Protein 5Z1N (pdb70)

Nearest PDB structures (foldseek):
  5z39-assembly1_A  TM=9.628E-01  e=5.178E-18  Dictyostelium discoideum
  8gyn-assembly1_A  TM=7.725E-01  e=3.665E-04  Danio rerio
  4q9v-assembly1_A  TM=7.796E-01  e=6.597E-04  Homo sapiens
  5jxd-assembly1_A  TM=7.342E-01  e=3.163E-03  Mus musculus

Structure (mmCIF, N/CA/C/O backbone):
data_5Z1N
#
_entry.id   5Z1N
#
_cell.length_a   33.318
_cell.length_b   44.143
_cell.length_c   96.637
_cell.angle_alpha   90.000
_cell.angle_beta   90.000
_cell.angle_gamma   90.000
#
_symmetry.space_group_name_H-M   'P 21 21 21'
#
loop_
_entity.id
_entity.type
_entity.pdbx_description
1 polymer 'G-protein interacting protein 1'
2 non-polymer DI-PALMITOYL-3-SN-PHOSPHATIDYLETHANOLAMINE
3 non-polymer 1,2-DIPALMITOYL-PHOSPHATIDYL-GLYCEROLE
4 non-polymer 'SODIUM ION'
5 water water
#
loop_
_atom_site.group_PDB
_atom_site.id
_atom_site.type_symbol
_atom_site.label_atom_id
_atom_site.label_alt_id
_atom_site.label_comp_id
_atom_site.label_asym_id
_atom_site.label_entity_id
_atom_site.label_seq_id
_atom_site.pdbx_PDB_ins_code
_atom_site.Cartn_x
_atom_site.Cartn_y
_atom_site.Cartn_z
_atom_site.occupancy
_atom_site.B_iso_or_equiv
_atom_site.auth_seq_id
_atom_site.auth_comp_id
_atom_site.auth_asym_id
_atom_site.auth_atom_id
_atom_site.pdbx_PDB_model_num
ATOM 1 N N . LEU A 1 3 ? 46.862 55.720 120.272 1.00 38.22 145 LEU A N 1
ATOM 2 C CA . LEU A 1 3 ? 46.285 54.503 119.709 1.00 45.76 145 LEU A CA 1
ATOM 3 C C . LEU A 1 3 ? 46.571 53.271 120.576 1.00 55.15 145 LEU A C 1
ATOM 4 O O . LEU A 1 3 ? 46.095 52.175 120.278 1.00 37.42 145 LEU A O 1
ATOM 9 N N . SER A 1 4 ? 47.337 53.467 121.653 1.00 44.30 146 SER A N 1
ATOM 10 C CA . SER A 1 4 ? 47.734 52.356 122.517 1.00 41.02 146 SER A CA 1
ATOM 11 C C . SER A 1 4 ? 46.521 51.706 123.174 1.00 37.39 146 SER A C 1
ATOM 12 O O . SER A 1 4 ? 46.324 50.485 123.090 1.00 44.70 146 SER A O 1
ATOM 15 N N . GLY A 1 5 ? 45.713 52.513 123.865 1.00 39.26 147 GLY A N 1
ATOM 16 C CA . GLY A 1 5 ? 44.587 51.967 124.605 1.00 49.93 147 GLY A CA 1
ATOM 17 C C . GLY A 1 5 ? 43.563 51.305 123.706 1.00 43.53 147 GLY A C 1
ATOM 18 O O . GLY A 1 5 ? 43.099 50.193 123.989 1.00 40.49 147 GLY A O 1
ATOM 19 N N . LEU A 1 6 ? 43.200 51.975 122.608 1.00 31.30 148 LEU A N 1
ATOM 20 C CA . LEU A 1 6 ? 42.276 51.389 121.645 1.00 34.76 148 LEU A CA 1
ATOM 21 C C . LEU A 1 6 ? 42.742 50.009 121.202 1.00 30.32 148 LEU A C 1
ATOM 22 O O . LEU A 1 6 ? 41.933 49.085 121.072 1.00 28.20 148 LEU A O 1
ATOM 27 N N . LYS A 1 7 ? 44.051 49.845 120.986 1.00 30.44 149 LYS A N 1
ATOM 28 C CA . LYS A 1 7 ? 44.569 48.549 120.561 1.00 25.85 149 LYS A CA 1
ATOM 29 C C . LYS A 1 7 ? 44.561 47.534 121.696 1.00 28.07 149 LYS A C 1
ATOM 30 O O . LYS A 1 7 ? 44.332 46.344 121.451 1.00 24.11 149 LYS A O 1
ATOM 36 N N . LYS A 1 8 ? 44.797 47.963 122.937 1.00 22.37 150 LYS A N 1
ATOM 37 C CA . LYS A 1 8 ? 44.699 46.988 124.017 1.00 30.11 150 LYS A CA 1
ATOM 38 C C . LYS A 1 8 ? 43.256 46.668 124.392 1.00 21.90 150 LYS A C 1
ATOM 39 O O . LYS A 1 8 ? 43.034 45.779 125.220 1.00 21.92 150 LYS A O 1
ATOM 45 N N . LEU A 1 9 ? 42.275 47.343 123.793 1.00 17.87 151 LEU A N 1
ATOM 46 C CA . LEU A 1 9 ? 40.874 46.984 123.975 1.00 11.88 1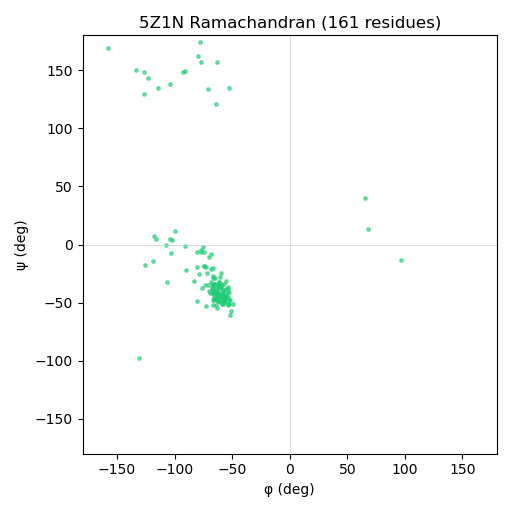51 LEU A CA 1
ATOM 47 C C . LEU A 1 9 ? 40.358 45.993 122.934 1.00 16.35 151 LEU A C 1
ATOM 48 O O . LEU A 1 9 ? 39.183 45.617 122.988 1.00 17.70 151 LEU A O 1
ATOM 53 N N . ILE A 1 10 ? 41.182 45.571 121.980 1.00 13.50 152 ILE A N 1
ATOM 54 C CA . ILE A 1 10 ? 40.792 44.470 121.099 1.00 20.70 152 ILE A CA 1
ATOM 55 C C . ILE A 1 10 ? 41.889 43.411 121.125 1.00 25.42 152 ILE A C 1
ATOM 56 O O . ILE A 1 10 ? 43.069 43.746 121.304 1.00 21.29 152 ILE A O 1
ATOM 61 N N . PRO A 1 11 ? 41.556 42.134 120.962 1.00 15.05 153 PRO A N 1
ATOM 62 C CA . PRO A 1 11 ? 42.562 41.077 121.099 1.00 16.25 153 PRO A CA 1
ATOM 63 C C . PRO A 1 11 ? 43.447 40.958 119.862 1.00 12.77 153 PRO A C 1
ATOM 64 O O . PRO A 1 11 ? 43.230 41.604 118.835 1.00 14.84 153 PRO A O 1
ATOM 68 N N . GLU A 1 12 ? 44.457 40.091 119.989 1.00 12.11 154 GLU A N 1
ATOM 69 C CA . GLU A 1 12 ? 45.449 39.895 118.932 1.00 17.84 154 GLU A CA 1
ATOM 70 C C . GLU A 1 12 ? 44.804 39.560 117.589 1.00 22.40 154 GLU A C 1
ATOM 71 O O . GLU A 1 12 ? 45.272 40.013 116.539 1.00 19.73 154 GLU A O 1
ATOM 77 N N . GLU A 1 13 ? 43.730 38.766 117.604 1.00 16.48 155 GLU A N 1
ATOM 78 C CA . GLU A 1 13 ? 43.048 38.394 116.365 1.00 20.23 155 GLU A CA 1
ATOM 79 C C . GLU A 1 13 ? 42.557 39.626 115.606 1.00 16.33 155 GLU A C 1
ATOM 80 O O . GLU A 1 13 ? 42.821 39.789 114.403 1.00 21.63 155 GLU A O 1
ATOM 86 N N . GLY A 1 14 ? 41.843 40.514 116.301 1.00 18.30 156 GLY A N 1
ATOM 87 C CA . GLY A 1 14 ? 41.361 41.723 115.656 1.00 14.99 156 GLY A CA 1
ATOM 88 C C . GLY A 1 14 ? 42.486 42.634 115.206 1.00 14.65 156 GLY A C 1
ATOM 89 O O . GLY A 1 14 ? 42.429 43.215 114.119 1.00 13.45 156 GLY A O 1
ATOM 90 N N . ARG A 1 15 ? 43.523 42.774 116.036 1.00 16.12 157 ARG A N 1
ATOM 91 C CA . ARG A 1 15 ? 44.663 43.603 115.658 1.00 13.18 157 ARG A CA 1
ATOM 92 C C . ARG A 1 15 ? 45.347 43.073 114.406 1.00 16.63 157 ARG A C 1
ATOM 93 O O . ARG A 1 15 ? 45.831 43.859 113.585 1.00 13.68 157 ARG A O 1
ATOM 101 N N . GLU A 1 16 ? 45.391 41.749 114.239 1.00 19.66 158 GLU A N 1
ATOM 102 C CA . GLU A 1 16 ? 45.964 41.177 113.025 1.00 15.79 158 GLU A CA 1
ATOM 103 C C . GLU A 1 16 ? 45.085 41.460 111.814 1.00 15.23 158 GLU A C 1
ATOM 104 O O . GLU A 1 16 ? 45.595 41.786 110.733 1.00 14.91 158 GLU A O 1
ATOM 110 N N . LEU A 1 17 ? 43.761 41.334 111.972 1.00 14.02 159 LEU A N 1
ATOM 111 C CA . LEU A 1 17 ? 42.858 41.693 110.880 1.00 14.32 159 LEU A CA 1
ATOM 112 C C . LEU A 1 17 ? 43.062 43.145 110.452 1.00 15.81 159 LEU A C 1
ATOM 113 O O . LEU A 1 17 ? 43.198 43.452 109.256 1.00 11.16 159 LEU A O 1
ATOM 118 N N . ILE A 1 18 ? 43.095 44.055 111.426 1.00 9.03 160 ILE A N 1
ATOM 119 C CA . ILE A 1 18 ? 43.257 45.467 111.110 1.00 8.05 160 ILE A CA 1
ATOM 120 C C . ILE A 1 18 ? 44.627 45.730 110.500 1.00 7.69 160 ILE A C 1
ATOM 121 O O . ILE A 1 18 ? 44.763 46.580 109.615 1.00 11.89 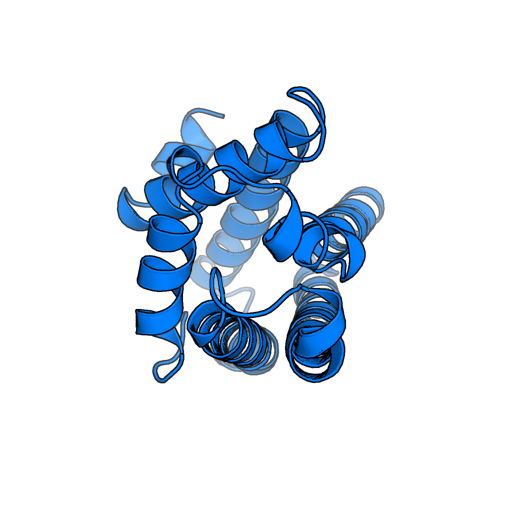160 ILE A O 1
ATOM 126 N N . GLY A 1 19 ? 45.656 45.004 110.945 1.00 11.32 161 GLY A N 1
ATOM 127 C CA . GLY A 1 19 ? 46.962 45.129 110.318 1.00 11.31 161 GLY A CA 1
ATOM 128 C C . GLY A 1 19 ? 46.945 44.747 108.849 1.00 11.31 161 GLY A C 1
ATOM 129 O O . GLY A 1 19 ? 47.528 45.442 108.008 1.00 9.24 161 GLY A O 1
ATOM 130 N N . SER A 1 20 ? 46.267 43.644 108.515 1.00 10.69 162 SER A N 1
ATOM 131 C CA . SER A 1 20 ? 46.186 43.233 107.114 1.00 14.70 162 SER A CA 1
ATOM 132 C C . SER A 1 20 ? 45.459 44.282 106.274 1.00 10.01 162 SER A C 1
ATOM 133 O O . SER A 1 20 ? 45.938 44.688 105.198 1.00 15.74 162 SER A O 1
ATOM 136 N N . VAL A 1 21 ? 44.303 44.744 106.762 1.00 8.68 163 VAL A N 1
ATOM 137 C CA . VAL A 1 21 ? 43.575 45.805 106.067 1.00 9.51 163 VAL A CA 1
ATOM 138 C C . VAL A 1 21 ? 44.468 47.026 105.868 1.00 10.27 163 VAL A C 1
ATOM 139 O O . VAL A 1 21 ? 44.532 47.601 104.775 1.00 11.10 163 VAL A O 1
ATOM 143 N N . LYS A 1 22 ? 45.181 47.430 106.923 1.00 8.59 164 LYS A N 1
ATOM 144 C CA . LYS A 1 22 ? 45.993 48.642 106.854 1.00 7.22 164 LYS A CA 1
ATOM 145 C C . LYS A 1 22 ? 47.101 48.511 105.822 1.00 8.81 164 LYS A C 1
ATOM 146 O O . LYS A 1 22 ? 47.389 49.466 105.091 1.00 9.55 164 LYS A O 1
ATOM 152 N N . LYS A 1 23 ? 47.744 47.343 105.748 1.00 8.81 165 LYS A N 1
ATOM 153 C CA . LYS A 1 23 ? 48.791 47.173 104.743 1.00 12.01 165 LYS A CA 1
ATOM 154 C C . LYS A 1 23 ? 48.216 47.282 103.337 1.00 12.40 165 LYS A C 1
ATOM 155 O O . LYS A 1 23 ? 48.805 47.938 102.461 1.00 10.86 165 LYS A O 1
ATOM 161 N N . ILE A 1 24 ? 47.050 46.669 103.107 1.00 8.08 166 ILE A N 1
ATOM 162 C CA . ILE A 1 24 ? 46.436 46.769 101.783 1.00 8.83 166 ILE A CA 1
ATOM 163 C C . ILE A 1 24 ? 46.095 48.222 101.451 1.00 12.84 166 ILE A C 1
ATOM 164 O O . ILE A 1 24 ? 46.341 48.696 100.329 1.00 10.25 166 ILE A O 1
ATOM 169 N N . ILE A 1 25 ? 45.549 48.958 102.424 1.00 7.64 167 ILE A N 1
ATOM 170 C CA . ILE A 1 25 ? 45.218 50.364 102.196 1.00 8.71 167 ILE A CA 1
ATOM 171 C C . ILE A 1 25 ? 46.472 51.159 101.859 1.00 13.57 167 ILE A C 1
ATOM 172 O O . ILE A 1 25 ? 46.463 52.000 100.950 1.00 10.52 167 ILE A O 1
ATOM 177 N N . LYS A 1 26 ? 47.563 50.919 102.594 1.00 9.04 168 LYS A N 1
ATOM 178 C CA . LYS A 1 26 ? 48.839 51.543 102.257 1.00 14.37 168 LYS A CA 1
ATOM 179 C C . LYS A 1 26 ? 49.186 51.304 100.794 1.00 18.03 168 LYS A C 1
ATOM 180 O O . LYS A 1 26 ? 49.540 52.235 100.063 1.00 13.19 168 LYS A O 1
ATOM 186 N N . ARG A 1 27 ? 49.064 50.052 100.346 1.00 15.09 169 ARG A N 1
ATOM 187 C CA . ARG A 1 27 ? 49.449 49.728 98.977 1.00 13.98 169 ARG A CA 1
ATOM 188 C C . ARG A 1 27 ? 48.557 50.410 97.944 1.00 19.60 169 ARG A C 1
ATOM 189 O O . ARG A 1 27 ? 49.040 50.786 96.870 1.00 21.96 169 ARG A O 1
ATOM 197 N N . VAL A 1 28 ? 47.267 50.589 98.234 1.00 11.80 170 VAL A N 1
ATOM 198 C CA . VAL A 1 28 ? 46.377 51.151 97.221 1.00 15.06 170 VAL A CA 1
ATOM 199 C C . VAL A 1 28 ? 46.273 52.673 97.255 1.00 14.37 170 VAL A C 1
ATOM 200 O O . VAL A 1 28 ? 45.877 53.275 96.247 1.00 11.75 170 VAL A O 1
ATOM 204 N N . SER A 1 29 ? 46.589 53.313 98.382 1.00 15.92 171 SER A N 1
ATOM 205 C CA . SER A 1 29 ? 46.511 54.769 98.453 1.00 12.02 171 SER A CA 1
ATOM 206 C C . SER A 1 29 ? 47.790 55.354 99.044 1.00 11.15 171 SER A C 1
ATOM 207 O O . SER A 1 29 ? 48.775 55.537 98.322 1.00 14.07 171 SER A O 1
ATOM 210 N N . ASN A 1 30 ? 47.793 55.654 100.342 1.00 6.69 172 ASN A N 1
ATOM 211 C CA . ASN A 1 30 ? 48.954 56.288 100.956 1.00 12.10 172 ASN A CA 1
ATOM 212 C C . ASN A 1 30 ? 48.941 56.039 102.458 1.00 11.90 172 ASN A C 1
ATOM 213 O O . ASN A 1 30 ? 47.948 55.583 103.028 1.00 7.33 172 ASN A O 1
ATOM 218 N N . GLU A 1 31 ? 50.068 56.368 103.096 1.00 11.36 173 GLU A N 1
ATOM 219 C CA . GLU A 1 31 ? 50.212 56.120 104.527 1.00 10.92 173 GLU A CA 1
ATOM 220 C C . GLU A 1 31 ? 49.267 56.976 105.359 1.00 10.19 173 GLU A C 1
ATOM 221 O O . GLU A 1 31 ? 48.814 56.538 106.422 1.00 6.48 173 GLU A O 1
ATOM 227 N N . GLU A 1 32 ? 48.978 58.201 104.916 1.00 9.59 174 GLU A N 1
ATOM 228 C CA A GLU A 1 32 ? 48.077 59.060 105.675 0.70 11.67 174 GLU A CA 1
ATOM 229 C CA B GLU A 1 32 ? 48.077 59.061 105.676 0.30 11.90 174 GLU A CA 1
ATOM 230 C C . GLU A 1 32 ? 46.676 58.467 105.724 1.00 11.59 174 GLU A C 1
ATOM 231 O O . GLU A 1 32 ? 46.056 58.390 106.792 1.00 10.14 174 GLU A O 1
ATOM 242 N N . LYS A 1 33 ? 46.163 58.041 104.568 1.00 10.05 175 LYS A N 1
ATOM 243 C CA . LYS A 1 33 ? 44.851 57.406 104.526 1.00 11.38 175 LYS A CA 1
ATOM 244 C C . LYS A 1 33 ? 44.846 56.101 105.314 1.00 11.64 175 LYS A C 1
ATOM 245 O O . LYS A 1 33 ? 43.854 55.767 105.969 1.00 9.38 175 LYS A O 1
ATOM 251 N N . ALA A 1 34 ? 45.951 55.353 105.276 1.00 7.20 176 ALA A N 1
ATOM 252 C CA . ALA A 1 34 ? 46.006 54.097 106.021 1.00 7.21 176 ALA A CA 1
ATOM 253 C C . ALA A 1 34 ? 45.976 54.342 107.524 1.00 9.48 176 ALA A C 1
ATOM 254 O O . ALA A 1 34 ? 45.297 53.618 108.265 1.00 10.29 176 ALA A O 1
ATOM 256 N N . ASN A 1 35 ? 46.711 55.354 107.992 1.00 8.11 177 ASN A N 1
ATOM 257 C CA . ASN A 1 35 ? 46.702 55.687 109.411 1.00 7.98 177 ASN A CA 1
ATOM 258 C C . ASN A 1 35 ? 45.331 56.192 109.840 1.00 7.86 177 ASN A C 1
ATOM 259 O O . ASN A 1 35 ? 44.815 55.799 110.898 1.00 11.61 177 ASN A O 1
ATOM 264 N N . GLU A 1 36 ? 44.718 57.047 109.017 1.00 9.19 178 GLU A N 1
ATOM 265 C CA . GLU A 1 36 ? 43.385 57.550 109.331 1.00 10.24 178 GLU A CA 1
ATOM 266 C C . GLU A 1 36 ? 42.369 56.418 109.398 1.00 11.27 178 GLU A C 1
ATOM 267 O O . GLU A 1 36 ? 41.542 56.370 110.314 1.00 10.24 178 GLU A O 1
ATOM 273 N N . MET A 1 37 ? 42.414 55.499 108.433 1.00 10.68 179 MET A N 1
ATOM 274 C CA . MET A 1 37 ? 41.455 54.402 108.412 1.00 10.24 179 MET A CA 1
ATOM 275 C C . MET A 1 37 ? 41.679 53.448 109.577 1.00 8.46 179 MET A C 1
ATOM 276 O O . MET A 1 37 ? 40.714 52.928 110.144 1.00 8.83 179 MET A O 1
ATOM 281 N N . GLU A 1 38 ? 42.938 53.202 109.951 1.00 9.26 180 GLU A N 1
ATOM 282 C CA . GLU A 1 38 ? 43.202 52.355 111.112 1.00 8.33 180 GLU A CA 1
ATOM 283 C C . GLU A 1 38 ? 42.622 52.977 112.376 1.00 12.55 180 GLU A C 1
ATOM 284 O O . GLU A 1 38 ? 41.919 52.309 113.152 1.00 11.84 180 GLU A O 1
ATOM 290 N N . LYS A 1 39 ? 42.897 54.269 112.590 1.00 10.38 181 LYS A N 1
ATOM 291 C CA . LYS A 1 39 ? 42.327 54.962 113.740 1.00 13.35 181 LYS A CA 1
ATOM 292 C C . LYS A 1 39 ? 40.804 54.923 113.710 1.00 9.96 181 LYS A C 1
ATOM 293 O O . LYS A 1 39 ? 40.163 54.702 114.743 1.00 12.98 181 LYS A O 1
ATOM 299 N N . ASN A 1 40 ? 40.208 55.135 112.535 1.00 8.95 182 ASN A N 1
ATOM 300 C CA . ASN A 1 40 ? 38.751 55.181 112.430 1.00 10.75 182 ASN A CA 1
ATOM 301 C C . ASN A 1 40 ? 38.133 53.826 112.750 1.00 10.00 182 ASN A C 1
ATOM 302 O O . ASN A 1 40 ? 37.142 53.740 113.488 1.00 15.43 182 ASN A O 1
ATOM 307 N N . ILE A 1 41 ? 38.702 52.756 112.191 1.00 11.12 183 ILE A N 1
ATOM 308 C CA . ILE A 1 41 ? 38.205 51.409 112.460 1.00 14.06 183 ILE A CA 1
ATOM 309 C C . ILE A 1 41 ? 38.274 51.115 113.952 1.00 14.06 183 ILE A C 1
ATOM 310 O O . ILE A 1 41 ? 37.302 50.642 114.559 1.00 12.18 183 ILE A O 1
ATOM 315 N N . LEU A 1 42 ? 39.422 51.4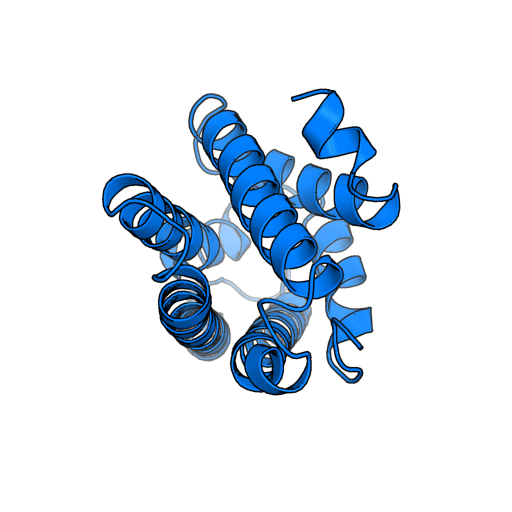14 114.570 1.00 13.49 184 LEU A N 1
ATOM 316 C CA . LEU A 1 42 ? 39.556 51.203 116.008 1.00 18.83 184 LEU A CA 1
ATOM 317 C C . LEU A 1 42 ? 38.518 52.001 116.790 1.00 12.29 184 LEU A C 1
ATOM 318 O O . LEU A 1 42 ? 37.899 51.478 117.718 1.00 13.43 184 LEU A O 1
ATOM 323 N N . LYS A 1 43 ? 38.315 53.267 116.426 1.00 12.09 185 LYS A N 1
ATOM 324 C CA . LYS A 1 43 ? 37.393 54.132 117.158 1.00 15.69 185 LYS A CA 1
ATOM 325 C C . LYS A 1 43 ? 35.964 53.602 117.090 1.00 14.62 185 LYS A C 1
ATOM 326 O O . LYS A 1 43 ? 35.274 53.484 118.115 1.00 16.28 185 LYS A O 1
ATOM 332 N N . ILE A 1 44 ? 35.506 53.269 115.880 1.00 11.63 186 ILE A N 1
ATOM 333 C CA . ILE A 1 44 ? 34.153 52.748 115.705 1.00 10.16 186 ILE A CA 1
ATOM 334 C C . ILE A 1 44 ? 33.981 51.449 116.483 1.00 11.26 186 ILE A C 1
ATOM 335 O O . ILE A 1 44 ? 33.008 51.274 117.230 1.00 11.63 186 ILE A O 1
ATOM 340 N N . LEU A 1 45 ? 34.924 50.516 116.311 1.00 8.48 187 LEU A N 1
ATOM 341 C CA . LEU A 1 45 ? 34.841 49.234 117.006 1.00 9.18 187 LEU A CA 1
ATOM 342 C C . LEU A 1 45 ? 34.785 49.426 118.515 1.00 12.95 187 LEU A C 1
ATOM 343 O O . LEU A 1 45 ? 33.916 48.864 119.193 1.00 12.69 187 LEU A O 1
ATOM 348 N N . ILE A 1 46 ? 35.722 50.207 119.057 1.00 9.58 188 ILE A N 1
ATOM 349 C CA . ILE A 1 46 ? 35.781 50.436 120.497 1.00 12.91 188 ILE A CA 1
ATOM 350 C C . ILE A 1 46 ? 34.460 50.994 121.005 1.00 13.29 188 ILE A C 1
ATOM 351 O O . ILE A 1 46 ? 33.962 50.576 122.057 1.00 13.65 188 ILE A O 1
ATOM 356 N N . LYS A 1 47 ? 33.862 51.934 120.265 1.00 14.63 189 LYS A N 1
ATOM 357 C CA . LYS A 1 47 ? 32.594 52.508 120.715 1.00 17.14 189 LYS A CA 1
ATOM 358 C C . LYS A 1 47 ? 31.478 51.465 120.706 1.00 13.94 189 LYS A C 1
ATOM 359 O O . LYS A 1 47 ? 30.727 51.335 121.685 1.00 16.81 189 LYS A O 1
ATOM 365 N N . VAL A 1 48 ? 31.352 50.708 119.611 1.00 10.37 190 VAL A N 1
ATOM 366 C CA . VAL A 1 48 ? 30.304 49.688 119.539 1.00 12.17 190 VAL A CA 1
ATOM 367 C C . VAL A 1 48 ? 30.447 48.694 120.687 1.00 15.81 190 VAL A C 1
ATOM 368 O O . VAL A 1 48 ? 29.480 48.393 121.399 1.00 16.18 190 VAL A O 1
ATOM 372 N N . PHE A 1 49 ? 31.660 48.169 120.881 1.00 14.18 191 PHE A N 1
ATOM 373 C CA . PHE A 1 49 ? 31.898 47.236 121.979 1.00 9.31 191 PHE A CA 1
ATOM 374 C C . PHE A 1 49 ? 31.585 47.878 123.324 1.00 12.41 191 PHE A C 1
ATOM 375 O O . PHE A 1 49 ? 31.068 47.216 124.232 1.00 12.97 191 PHE A O 1
ATOM 383 N N . PHE A 1 50 ? 31.892 49.169 123.468 1.00 14.85 192 PHE A N 1
ATOM 384 C CA . PHE A 1 50 ? 31.651 49.861 124.728 1.00 15.61 192 PHE A CA 1
ATOM 385 C C . PHE A 1 50 ? 30.167 49.893 125.059 1.00 21.40 192 PHE A C 1
ATOM 386 O O . PHE A 1 50 ? 29.765 49.596 126.190 1.00 11.79 192 PHE A O 1
ATOM 394 N N . TYR A 1 51 ? 29.329 50.251 124.083 1.00 14.74 193 TYR A N 1
ATOM 395 C CA . TYR A 1 51 ? 27.905 50.347 124.382 1.00 12.87 193 TYR A CA 1
ATOM 396 C C . TYR A 1 51 ? 27.203 48.997 124.379 1.00 22.94 193 TYR A C 1
ATOM 397 O O . TYR A 1 51 ? 26.116 48.881 124.956 1.00 16.89 193 TYR A O 1
ATOM 406 N N . ILE A 1 52 ? 27.793 47.977 123.756 1.00 14.18 194 ILE A N 1
ATOM 407 C CA . ILE A 1 52 ? 27.314 46.617 123.981 1.00 20.06 194 ILE A CA 1
ATOM 408 C C . ILE A 1 52 ? 27.578 46.203 125.425 1.00 21.65 194 ILE A C 1
ATOM 409 O O . ILE A 1 52 ? 26.686 45.699 126.117 1.00 20.49 194 ILE A O 1
ATOM 414 N N . ASP A 1 53 ? 28.804 46.440 125.907 1.00 19.50 195 ASP A N 1
ATOM 415 C CA . ASP A 1 53 ? 29.176 46.013 127.255 1.00 18.15 195 ASP A CA 1
ATOM 416 C C . ASP A 1 53 ? 28.400 46.777 128.322 1.00 23.29 195 ASP A C 1
ATOM 417 O O . ASP A 1 53 ? 27.988 46.197 129.334 1.00 22.47 195 ASP A O 1
ATOM 422 N N . SER A 1 54 ? 28.202 48.079 128.127 1.00 18.84 196 SER A N 1
ATOM 423 C CA . SER A 1 54 ? 27.407 48.843 129.080 1.00 23.41 196 SER A CA 1
ATOM 424 C C . SER A 1 54 ? 25.916 48.574 128.947 1.00 18.90 196 SER A C 1
ATOM 425 O O . SER A 1 54 ? 25.134 49.139 129.719 1.00 32.64 196 SER A O 1
ATOM 428 N N . LYS A 1 55 ? 25.514 47.737 127.991 1.00 22.64 197 LYS A N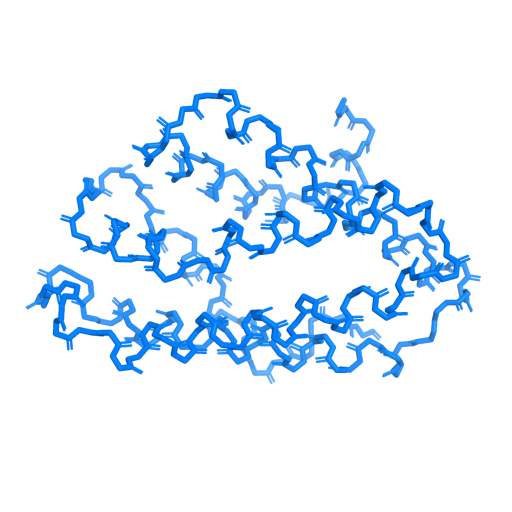 1
ATOM 429 C CA . LYS A 1 55 ? 24.132 47.349 127.727 1.00 26.93 197 LYS A CA 1
ATOM 430 C C . LYS A 1 55 ? 23.286 48.497 127.195 1.00 22.28 197 LYS A C 1
ATOM 431 O O . LYS A 1 55 ? 22.055 48.384 127.161 1.00 34.18 197 LYS A O 1
ATOM 437 N N . ALA A 1 56 ? 23.906 49.602 126.773 1.00 29.65 198 ALA A N 1
ATOM 438 C CA . ALA A 1 56 ? 23.159 50.632 126.059 1.00 16.99 198 ALA A CA 1
ATOM 439 C C . ALA A 1 56 ? 22.692 50.127 124.702 1.00 27.53 198 ALA A C 1
ATOM 440 O O . ALA A 1 56 ? 21.681 50.606 124.176 1.00 32.13 198 ALA A O 1
ATOM 442 N N . ILE A 1 57 ? 23.416 49.171 124.125 1.00 27.59 199 ILE A N 1
ATOM 443 C CA . ILE A 1 57 ? 23.005 48.466 122.918 1.00 25.71 199 ILE A CA 1
ATOM 444 C C . ILE A 1 57 ? 22.773 47.008 123.281 1.00 30.90 199 ILE A C 1
ATOM 445 O O . ILE A 1 57 ? 23.585 46.400 123.988 1.00 26.07 199 ILE A O 1
ATOM 450 N N . GLN A 1 58 ? 21.669 46.448 122.800 1.00 27.22 200 GLN A N 1
ATOM 451 C CA . GLN A 1 58 ? 21.381 45.039 123.010 1.00 47.06 200 GLN A CA 1
ATOM 452 C C . GLN A 1 58 ? 21.907 44.217 121.840 1.00 42.27 200 GLN A C 1
ATOM 453 O O . GLN A 1 58 ? 21.951 44.685 120.699 1.00 35.67 200 GLN A O 1
ATOM 459 N N . ILE A 1 59 ? 22.304 42.977 122.142 1.00 42.40 201 ILE A N 1
ATOM 460 C CA . ILE A 1 59 ? 22.922 42.110 121.139 1.00 37.03 201 ILE A CA 1
ATOM 461 C C . ILE A 1 59 ? 22.020 41.966 119.920 1.00 34.82 201 ILE A C 1
ATOM 462 O O . ILE A 1 59 ? 22.494 41.955 118.776 1.00 44.10 201 ILE A O 1
ATOM 467 N N . GLY A 1 60 ? 20.707 41.875 120.142 1.00 38.61 202 GLY A N 1
ATOM 468 C CA . GLY A 1 60 ? 19.782 41.766 119.024 1.00 30.12 202 GLY A CA 1
ATOM 469 C C . GLY A 1 60 ? 19.883 42.934 118.062 1.00 41.53 202 GLY A C 1
ATOM 470 O O . GLY A 1 60 ? 19.809 42.754 116.843 1.00 50.46 202 GLY A O 1
ATOM 471 N N . ASP A 1 61 ? 20.073 44.146 118.596 1.00 37.87 203 ASP A N 1
ATOM 472 C CA . ASP A 1 61 ? 20.217 45.323 117.745 1.00 36.90 203 ASP A CA 1
ATOM 473 C C . ASP A 1 61 ? 21.407 45.196 116.804 1.00 28.34 203 ASP A C 1
ATOM 474 O O . ASP A 1 61 ? 21.433 45.839 115.750 1.00 29.60 203 ASP A O 1
ATOM 479 N N . LEU A 1 62 ? 22.398 44.378 117.166 1.00 32.99 204 LEU A N 1
ATOM 480 C CA . LEU A 1 62 ? 23.569 44.196 116.318 1.00 30.36 204 LEU A CA 1
ATOM 481 C C . LEU A 1 62 ? 23.274 43.341 115.094 1.00 22.68 204 LEU A C 1
ATOM 482 O O . LEU A 1 62 ? 24.040 43.396 114.122 1.00 29.19 204 LEU A O 1
ATOM 487 N N . ALA A 1 63 ? 22.179 42.573 115.119 1.00 19.35 205 ALA A N 1
ATOM 488 C CA . ALA A 1 63 ? 21.918 41.577 114.081 1.00 23.13 205 ALA A CA 1
ATOM 489 C C . ALA A 1 63 ? 22.071 42.162 112.682 1.00 24.08 205 ALA A C 1
ATOM 490 O O . ALA A 1 63 ? 22.806 41.620 111.846 1.00 20.22 205 ALA A O 1
ATOM 492 N N . LYS A 1 64 ? 21.405 43.295 112.428 1.00 11.53 206 LYS A N 1
ATOM 493 C CA . LYS A 1 64 ? 21.437 43.920 111.109 1.00 15.49 206 LYS A CA 1
ATOM 494 C C . LYS A 1 64 ? 22.866 44.133 110.625 1.00 11.62 206 LYS A C 1
ATOM 495 O O . LYS A 1 64 ? 23.200 43.813 109.479 1.00 11.64 206 LYS A O 1
ATOM 501 N N . VAL A 1 65 ? 23.725 44.687 111.481 1.00 14.51 207 VAL A N 1
ATOM 502 C CA . VAL A 1 65 ? 25.111 44.897 111.076 1.00 11.97 207 VAL A CA 1
ATOM 503 C C . VAL A 1 65 ? 25.792 43.555 110.853 1.00 14.94 207 VAL A C 1
ATOM 504 O O . VAL A 1 65 ? 26.417 43.318 109.809 1.00 13.69 207 VAL A O 1
ATOM 508 N N . ASP A 1 66 ? 25.618 42.635 111.805 1.00 13.51 208 ASP A N 1
ATOM 509 C CA . ASP A 1 66 ? 26.276 41.337 111.738 1.00 20.49 208 ASP A CA 1
ATOM 510 C C . ASP A 1 66 ? 26.025 40.678 110.390 1.00 17.88 208 ASP A C 1
ATOM 511 O O . ASP A 1 66 ? 26.957 40.439 109.607 1.00 13.42 208 ASP A O 1
ATOM 516 N N . ARG A 1 67 ? 24.748 40.440 110.083 1.00 14.28 209 ARG A N 1
ATOM 517 C CA A ARG A 1 67 ? 24.387 39.816 108.815 0.54 14.33 209 ARG A CA 1
ATOM 518 C CA B ARG A 1 67 ? 24.388 39.816 108.815 0.46 14.34 209 ARG A CA 1
ATOM 519 C C . ARG A 1 67 ? 25.033 40.545 107.645 1.00 10.09 209 ARG A C 1
ATOM 520 O O . ARG A 1 67 ? 25.681 39.924 106.791 1.00 12.60 209 ARG A O 1
ATOM 535 N N . ALA A 1 68 ? 24.899 41.876 107.612 1.00 10.19 210 ALA A N 1
ATOM 536 C CA . ALA A 1 68 ? 25.445 42.625 106.488 1.00 9.64 210 ALA A CA 1
ATOM 537 C C . ALA A 1 68 ? 26.935 42.358 106.351 1.00 10.19 210 ALA A C 1
ATOM 538 O O . ALA A 1 68 ? 27.415 41.976 105.274 1.00 11.01 210 ALA A O 1
ATOM 540 N N . LEU A 1 69 ? 27.667 42.472 107.461 1.00 8.30 211 LEU A N 1
ATOM 541 C CA . LEU A 1 69 ? 29.105 42.251 107.408 1.00 7.81 211 LEU A CA 1
ATOM 542 C C . LEU A 1 69 ? 29.401 40.864 106.868 1.00 7.61 211 LEU A C 1
ATOM 543 O O . LEU A 1 69 ? 30.214 40.701 105.951 1.00 10.16 211 LEU A O 1
ATOM 548 N N . ARG A 1 70 ? 28.682 39.858 107.371 1.00 10.44 212 ARG A N 1
ATOM 549 C CA . ARG A 1 70 ? 28.974 38.501 106.936 1.00 10.88 212 ARG A CA 1
ATOM 550 C C . ARG A 1 70 ? 28.698 38.355 105.449 1.00 8.91 212 ARG A C 1
ATOM 551 O O . ARG A 1 70 ? 29.530 37.811 104.710 1.00 9.14 212 ARG A O 1
ATOM 559 N N . ASP A 1 71 ? 27.591 38.944 104.974 1.00 10.08 213 ASP A N 1
ATOM 560 C CA . ASP A 1 71 ? 27.332 38.952 103.539 1.00 6.43 213 ASP A CA 1
ATOM 561 C C . ASP A 1 71 ? 28.525 39.529 102.799 1.00 10.04 213 ASP A C 1
ATOM 562 O O . ASP A 1 71 ? 29.079 38.896 101.891 1.00 9.81 213 ASP A O 1
ATOM 567 N N . GLY A 1 72 ? 28.975 40.712 103.231 1.00 10.69 214 GLY A N 1
ATOM 568 C CA . GLY A 1 72 ? 30.133 41.321 102.604 1.00 10.99 214 GLY A CA 1
ATOM 569 C C . GLY A 1 72 ? 31.312 40.378 102.586 1.00 8.01 214 GLY A C 1
ATOM 570 O O . GLY A 1 72 ? 31.873 40.085 101.524 1.00 9.27 214 GLY A O 1
ATOM 571 N N . PHE A 1 73 ? 31.651 39.827 103.760 1.00 10.51 215 PHE A N 1
ATOM 572 C CA . PHE A 1 73 ? 32.799 38.933 103.840 1.00 6.99 215 PHE A CA 1
ATOM 573 C C . PHE A 1 73 ? 32.631 37.787 102.858 1.00 11.12 215 PHE A C 1
ATOM 574 O O . PHE A 1 73 ? 33.540 37.488 102.066 1.00 11.39 215 PHE A O 1
ATOM 582 N N . ASN A 1 74 ? 31.425 37.215 102.823 1.00 6.89 216 ASN A N 1
ATOM 583 C CA . ASN A 1 74 ? 31.184 36.053 101.984 1.00 8.31 216 ASN A CA 1
ATOM 584 C C . ASN A 1 74 ? 31.463 36.390 100.530 1.00 10.83 216 ASN A C 1
ATOM 585 O O . ASN A 1 74 ? 32.173 35.653 99.834 1.00 9.71 216 ASN A O 1
ATOM 590 N N . HIS A 1 75 ? 30.970 37.547 100.072 1.00 6.96 217 HIS A N 1
ATOM 591 C CA . HIS A 1 75 ? 31.150 37.882 98.664 1.00 6.70 217 HIS A CA 1
ATOM 592 C C . HIS A 1 75 ? 32.618 38.120 98.362 1.00 11.77 217 HIS A C 1
ATOM 593 O O . HIS A 1 75 ? 33.127 37.666 97.327 1.00 10.79 217 HIS A O 1
ATOM 600 N N . LEU A 1 76 ? 33.330 38.765 99.290 1.00 6.74 218 LEU A N 1
ATOM 601 C CA . LEU A 1 76 ? 34.765 38.916 99.101 1.00 8.61 218 LEU A CA 1
ATOM 602 C C . LEU A 1 76 ? 35.420 37.548 98.990 1.00 9.46 218 LEU A C 1
ATOM 603 O O . LEU A 1 76 ? 36.222 37.306 98.076 1.00 8.05 218 LEU A O 1
ATOM 608 N N . ASP A 1 77 ? 35.017 36.613 99.860 1.00 8.69 219 ASP A N 1
ATOM 609 C CA . ASP A 1 77 ? 35.549 35.259 99.773 1.00 7.35 219 ASP A CA 1
ATOM 610 C C . ASP A 1 77 ? 35.285 34.676 98.394 1.00 8.19 219 ASP A C 1
ATOM 611 O O . ASP A 1 77 ? 36.201 34.157 97.742 1.00 11.39 219 ASP A O 1
ATOM 616 N N . ARG A 1 78 ? 34.049 34.825 97.901 1.00 12.12 220 ARG A N 1
ATOM 617 C CA . ARG A 1 78 ? 33.730 34.314 96.573 1.00 12.18 220 ARG A CA 1
ATOM 618 C C . ARG A 1 78 ? 34.660 34.922 95.538 1.00 10.60 220 ARG A C 1
ATOM 619 O O . ARG A 1 78 ? 35.279 34.205 94.740 1.00 8.10 220 ARG A O 1
ATOM 627 N N . ALA A 1 79 ? 34.820 36.249 95.579 1.00 6.62 221 ALA A N 1
ATOM 628 C CA . ALA A 1 79 ? 35.671 36.887 94.589 1.00 7.97 221 ALA A CA 1
ATOM 629 C C . ALA A 1 79 ? 37.116 36.468 94.780 1.00 8.45 221 ALA A C 1
ATOM 630 O O . ALA A 1 79 ? 37.852 36.303 93.798 1.00 6.59 221 ALA A O 1
ATOM 632 N N . PHE A 1 80 ? 37.525 36.247 96.030 1.00 5.73 222 PHE A N 1
ATOM 633 C CA . PHE A 1 80 ? 38.902 35.852 96.250 1.00 6.49 222 PHE A CA 1
ATOM 634 C C . PHE A 1 80 ? 39.187 34.476 95.674 1.00 6.89 222 PHE A C 1
ATOM 635 O O . PHE A 1 80 ? 40.353 34.163 95.412 1.00 8.74 222 PHE A O 1
ATOM 643 N N . ARG A 1 81 ? 38.152 33.660 95.442 1.00 11.74 223 ARG A N 1
ATOM 644 C CA . ARG A 1 81 ? 38.396 32.376 94.789 1.00 14.73 223 ARG A CA 1
ATOM 645 C C . ARG A 1 81 ? 38.994 32.576 93.402 1.00 14.09 223 ARG A C 1
ATOM 646 O O . ARG A 1 81 ? 39.743 31.719 92.917 1.00 12.00 223 ARG A O 1
ATOM 654 N N . TYR A 1 82 ? 38.699 33.707 92.762 1.00 8.41 224 TYR A N 1
ATOM 655 C CA . TYR A 1 82 ? 39.204 34.006 91.430 1.00 11.92 224 TYR A CA 1
ATOM 656 C C . TYR A 1 82 ? 40.371 34.981 91.447 1.00 11.12 224 TYR A C 1
ATOM 657 O O . TYR A 1 82 ? 40.843 35.378 90.377 1.00 10.77 224 TYR A O 1
ATOM 666 N N . TYR A 1 83 ? 40.849 35.373 92.625 1.00 9.36 225 TYR A N 1
ATOM 667 C CA . TYR A 1 83 ? 41.989 36.278 92.698 1.00 8.23 225 TYR A CA 1
ATOM 668 C C . TYR A 1 83 ? 43.221 35.604 92.113 1.00 15.92 225 TYR A C 1
ATOM 669 O O . TYR A 1 83 ? 43.641 34.541 92.581 1.00 15.92 225 TYR A O 1
ATOM 678 N N . GLY A 1 84 ? 43.790 36.219 91.079 1.00 16.13 226 GLY A N 1
ATOM 679 C CA . GLY A 1 84 ? 44.951 35.682 90.410 1.00 16.27 226 GLY A CA 1
ATOM 680 C C . GLY A 1 84 ? 44.656 34.874 89.166 1.00 13.79 226 GLY A C 1
ATOM 681 O O . GLY A 1 84 ? 45.585 34.596 88.402 1.00 19.67 226 GLY A O 1
ATOM 682 N N . VAL A 1 85 ? 43.403 34.484 88.936 1.00 16.18 227 VAL A N 1
ATOM 683 C CA . VAL A 1 85 ? 43.037 33.752 87.727 1.00 13.08 227 VAL A CA 1
ATOM 684 C C . VAL A 1 85 ? 42.025 34.492 86.865 1.00 19.85 227 VAL A C 1
ATOM 685 O O . VAL A 1 85 ? 41.830 34.105 85.702 1.00 19.98 227 VAL A O 1
ATOM 689 N N . LYS A 1 86 ? 41.372 35.531 87.382 1.00 12.53 228 LYS A N 1
ATOM 690 C CA . LYS A 1 86 ? 40.496 36.385 86.593 1.00 14.60 228 LYS A CA 1
ATOM 691 C C . LYS A 1 86 ? 40.806 37.842 86.899 1.00 22.11 228 LYS A C 1
ATOM 692 O O . LYS A 1 86 ? 41.240 38.179 88.005 1.00 18.74 228 LYS A O 1
ATOM 698 N N . LYS A 1 87 ? 40.588 38.703 85.908 1.00 16.93 229 LYS A N 1
ATOM 699 C CA . LYS A 1 87 ? 40.755 40.134 86.115 1.00 22.67 229 LYS A CA 1
ATOM 700 C C . LYS A 1 87 ? 39.565 40.697 86.884 1.00 14.91 229 LYS A C 1
ATOM 701 O O . LYS A 1 87 ? 38.469 40.130 86.887 1.00 17.37 229 LYS A O 1
ATOM 707 N N . ALA A 1 88 ? 39.795 41.836 87.543 1.00 16.42 230 ALA A N 1
ATOM 708 C CA . ALA A 1 88 ? 38.751 42.430 88.374 1.00 16.98 230 ALA A CA 1
ATOM 709 C C . ALA A 1 88 ? 37.505 42.761 87.565 1.00 18.81 230 ALA A C 1
ATOM 710 O O . ALA A 1 88 ? 36.386 42.650 88.080 1.00 13.28 230 ALA A O 1
ATOM 712 N N . ALA A 1 89 ? 37.672 43.159 86.300 1.00 16.26 231 ALA A N 1
ATOM 713 C CA . ALA A 1 89 ? 36.517 43.495 85.473 1.00 13.03 231 ALA A CA 1
ATOM 714 C C . ALA A 1 89 ? 35.590 42.300 85.297 1.00 20.37 231 ALA A C 1
ATOM 715 O O . ALA A 1 89 ? 34.370 42.468 85.183 1.00 15.73 231 ALA A O 1
ATOM 717 N N . ASP A 1 90 ? 36.145 41.090 85.281 1.00 14.80 232 ASP A N 1
ATOM 718 C CA . ASP A 1 90 ? 35.343 39.880 85.175 1.00 14.73 232 ASP A CA 1
ATOM 719 C C . ASP A 1 90 ? 34.663 39.502 86.485 1.00 18.41 232 ASP A C 1
ATOM 720 O O . ASP A 1 90 ? 33.849 38.572 86.496 1.00 14.80 232 ASP A O 1
ATOM 725 N N . LEU A 1 91 ? 34.968 40.201 87.578 1.00 10.43 233 LEU A N 1
ATOM 726 C CA . LEU A 1 91 ? 34.478 39.856 88.907 1.00 14.08 233 LEU A CA 1
ATOM 727 C C . LEU A 1 91 ? 33.577 40.929 89.508 1.00 14.17 233 LEU A C 1
ATOM 728 O O . LEU A 1 91 ? 33.168 40.796 90.670 1.00 12.77 233 LEU A O 1
ATOM 733 N N . VAL A 1 92 ? 33.250 41.982 88.752 1.00 13.86 234 VAL A N 1
ATOM 734 C CA . VAL A 1 92 ? 32.490 43.092 89.323 1.00 12.83 234 VAL A CA 1
ATOM 735 C C . VAL A 1 92 ? 31.161 42.599 89.883 1.00 14.26 234 VAL A C 1
ATOM 736 O O . VAL A 1 92 ? 30.745 43.007 90.976 1.00 17.28 234 VAL A O 1
ATOM 740 N N . VAL A 1 93 ? 30.512 41.661 89.182 1.00 14.97 235 VAL A N 1
ATOM 741 C CA . VAL A 1 93 ? 29.215 41.155 89.623 1.00 10.17 235 VAL A CA 1
ATOM 742 C C . VAL A 1 93 ? 29.300 40.588 91.035 1.00 14.41 235 VAL A C 1
ATOM 743 O O . VAL A 1 93 ? 28.347 40.704 91.814 1.00 20.38 235 VAL A O 1
ATOM 747 N N . ILE A 1 94 ? 30.438 39.992 91.400 1.00 11.40 236 ILE A N 1
ATOM 748 C CA . ILE A 1 94 ? 30.618 39.547 92.779 1.00 11.74 236 ILE A CA 1
ATOM 749 C C . ILE A 1 94 ? 31.011 40.717 93.668 1.00 10.92 236 ILE A C 1
ATOM 750 O O . ILE A 1 94 ? 30.424 40.937 94.736 1.00 10.28 236 ILE A O 1
ATOM 755 N N . LEU A 1 95 ? 32.005 41.494 93.232 1.00 10.76 237 LEU A N 1
ATOM 756 C CA . LEU A 1 95 ? 32.551 42.532 94.097 1.00 10.63 237 LEU A CA 1
ATOM 757 C C . LEU A 1 95 ? 31.498 43.585 94.405 1.00 6.90 237 LEU A C 1
ATOM 758 O O . LEU A 1 95 ? 31.403 44.072 95.541 1.00 8.66 237 LEU A O 1
ATOM 763 N N . GLU A 1 96 ? 30.676 43.923 93.409 1.00 8.83 238 GLU A N 1
ATOM 764 C CA . GLU A 1 96 ? 29.583 44.857 93.637 1.00 9.63 238 GLU A CA 1
ATOM 765 C C . GLU A 1 96 ? 28.715 44.403 94.798 1.00 11.31 238 GLU A C 1
ATOM 766 O O . GLU A 1 96 ? 28.380 45.203 95.680 1.00 9.59 238 GLU A O 1
ATOM 772 N N . LYS A 1 97 ? 28.371 43.111 94.839 1.00 11.73 239 LYS A N 1
ATOM 773 C CA . LYS A 1 97 ? 27.542 42.627 95.935 1.00 9.16 239 LYS A CA 1
ATOM 774 C C . LYS A 1 97 ? 28.238 42.849 97.268 1.00 8.52 239 LYS A C 1
ATOM 775 O O . LYS A 1 97 ? 27.625 43.360 98.216 1.00 14.18 239 LYS A O 1
ATOM 781 N N . ALA A 1 98 ? 29.540 42.543 97.336 1.00 6.54 240 ALA A N 1
ATOM 782 C CA . ALA A 1 98 ? 30.301 42.858 98.539 1.00 6.03 240 ALA A CA 1
ATOM 783 C C . ALA A 1 98 ? 30.129 44.325 98.900 1.00 6.59 240 ALA A C 1
ATOM 784 O O . ALA A 1 98 ? 29.741 44.663 100.028 1.00 8.51 240 ALA A O 1
ATOM 786 N N . SER A 1 99 ? 30.347 45.208 97.922 1.00 6.67 241 SER A N 1
ATOM 787 C CA . SER A 1 99 ? 30.235 46.636 98.186 1.00 6.35 241 SER A CA 1
ATOM 788 C C . SER A 1 99 ? 28.845 46.965 98.701 1.00 7.91 241 SER A C 1
ATOM 789 O O . SER A 1 99 ? 28.690 47.638 99.730 1.00 8.28 241 SER A O 1
ATOM 792 N N . THR A 1 100 ? 27.819 46.417 98.044 1.00 11.82 242 THR A N 1
ATOM 793 C CA . THR A 1 100 ? 26.460 46.721 98.465 1.00 13.43 242 THR A CA 1
ATOM 794 C C . THR A 1 100 ? 26.223 46.217 99.877 1.00 9.41 242 THR A C 1
ATOM 795 O O . THR A 1 100 ? 25.665 46.938 100.715 1.00 9.31 242 THR A O 1
ATOM 799 N N . ALA A 1 101 ? 26.728 45.017 100.186 1.00 9.44 243 ALA A N 1
ATOM 800 C CA . ALA A 1 101 ? 26.561 44.497 101.536 1.00 10.35 243 ALA A CA 1
ATOM 801 C C . ALA A 1 101 ? 27.191 45.441 102.546 1.00 10.28 243 ALA A C 1
ATOM 802 O O . ALA A 1 101 ? 26.577 45.774 103.570 1.00 10.46 243 ALA A O 1
ATOM 804 N N . LEU A 1 102 ? 28.387 45.947 102.239 1.00 5.20 244 LEU A N 1
ATOM 805 C CA . LEU A 1 102 ? 29.031 46.814 103.210 1.00 6.25 244 LEU A CA 1
ATOM 806 C C . LEU A 1 102 ? 28.277 48.132 103.335 1.00 8.02 244 LEU A C 1
ATOM 807 O O . LEU A 1 102 ? 28.177 48.680 104.441 1.00 13.03 244 LEU A O 1
ATOM 812 N N . LYS A 1 103 ? 27.664 48.604 102.241 1.00 7.77 245 LYS A N 1
ATOM 813 C CA . LYS A 1 103 ? 26.825 49.792 102.349 1.00 7.01 245 LYS A CA 1
ATOM 814 C C . LYS A 1 103 ? 25.720 49.558 103.367 1.00 10.93 245 LYS A C 1
ATOM 815 O O . LYS A 1 103 ? 25.485 50.399 104.245 1.00 10.80 245 LYS A O 1
ATOM 821 N N . GLU A 1 104 ? 25.088 48.380 103.315 1.00 11.85 246 GLU A N 1
ATOM 822 C CA . GLU A 1 104 ? 24.069 48.062 104.306 1.00 10.72 246 GLU A CA 1
ATOM 823 C C . GLU A 1 104 ? 24.661 48.132 105.707 1.00 9.16 246 GLU A C 1
ATOM 824 O O . GLU A 1 104 ? 24.132 48.831 106.583 1.00 9.76 246 GLU A O 1
ATOM 830 N N . ALA A 1 105 ? 25.816 47.489 105.908 1.00 6.64 247 ALA A N 1
ATOM 831 C CA . ALA A 1 105 ? 26.467 47.562 107.210 1.00 10.88 247 ALA A CA 1
ATOM 832 C C . ALA A 1 105 ? 26.688 49.012 107.609 1.00 5.54 247 ALA A C 1
ATOM 833 O O . ALA A 1 105 ? 26.346 49.419 108.729 1.00 10.52 247 ALA A O 1
ATOM 835 N N . GLU A 1 106 ? 27.186 49.823 106.668 1.00 7.76 248 GLU A N 1
ATOM 836 C CA . GLU A 1 106 ? 27.399 51.238 106.939 1.00 8.46 248 GLU A CA 1
ATOM 837 C C . GLU A 1 106 ? 26.139 51.854 107.525 1.00 9.05 248 GLU A C 1
ATOM 838 O O . GLU A 1 106 ? 26.134 52.350 108.659 1.00 11.03 248 GLU A O 1
ATOM 844 N N . GLN A 1 107 ? 25.031 51.738 106.787 1.00 15.13 249 GLN A N 1
ATOM 845 C CA . GLN A 1 107 ? 23.801 52.377 107.226 1.00 11.26 249 GLN A CA 1
ATOM 846 C C . GLN A 1 107 ? 23.416 51.892 108.612 1.00 8.50 249 GLN A C 1
ATOM 847 O O . GLN A 1 107 ? 23.135 52.700 109.510 1.00 9.79 249 GLN A O 1
ATOM 853 N N . GLU A 1 108 ? 23.508 50.582 108.843 1.00 10.86 250 GLU A N 1
ATOM 854 C CA . GLU A 1 108 ? 23.043 50.088 110.127 1.00 9.30 250 GLU A CA 1
ATOM 855 C C . GLU A 1 108 ? 23.985 50.515 111.237 1.00 11.59 250 GLU A C 1
ATOM 856 O O . GLU A 1 108 ? 23.526 50.874 112.330 1.00 14.04 250 GLU A O 1
ATOM 862 N N . THR A 1 109 ? 25.289 50.572 110.954 1.00 8.64 251 THR A N 1
ATOM 863 C CA . THR A 1 109 ? 26.199 51.068 111.974 1.00 7.81 251 THR A CA 1
ATOM 864 C C . THR A 1 109 ? 25.858 52.510 112.316 1.00 7.71 251 THR A C 1
ATOM 865 O O . THR A 1 109 ? 25.807 52.879 113.497 1.00 11.50 251 THR A O 1
ATOM 869 N N . VAL A 1 110 ? 25.538 53.318 111.299 1.00 8.45 252 VAL A N 1
ATOM 870 C CA . VAL A 1 110 ? 25.120 54.690 111.563 1.00 6.37 252 VAL A CA 1
ATOM 871 C C . VAL A 1 110 ? 23.912 54.681 112.486 1.00 10.89 252 VAL A C 1
ATOM 872 O O . VAL A 1 110 ? 23.897 55.343 113.535 1.00 9.54 252 VAL A O 1
ATOM 876 N N . THR A 1 111 ? 22.918 53.855 112.152 1.00 11.44 253 THR A N 1
ATOM 877 C CA . THR A 1 111 ? 21.721 53.798 112.976 1.00 12.30 253 THR A CA 1
ATOM 878 C C . THR A 1 111 ? 22.070 53.349 114.385 1.00 14.51 253 THR A C 1
ATOM 879 O O . THR A 1 111 ? 21.527 53.870 115.366 1.00 18.99 253 THR A O 1
ATOM 883 N N . LEU A 1 112 ? 23.029 52.431 114.505 1.00 11.06 254 LEU A N 1
ATOM 884 C CA . LEU A 1 112 ? 23.391 51.930 115.821 1.00 13.90 254 LEU A CA 1
ATOM 885 C C . LEU A 1 112 ? 24.021 53.021 116.673 1.00 18.27 254 LEU A C 1
ATOM 886 O O . LEU A 1 112 ? 23.810 53.063 117.890 1.00 13.27 254 LEU A O 1
ATOM 891 N N . LEU A 1 113 ? 24.789 53.921 116.059 1.00 11.50 255 LEU A N 1
ATOM 892 C CA . LEU A 1 113 ? 25.639 54.808 116.839 1.00 8.47 255 LEU A CA 1
ATOM 893 C C . LEU A 1 113 ? 25.134 56.239 116.872 1.00 15.02 255 LEU A C 1
ATOM 894 O O . LEU A 1 113 ? 25.756 57.088 117.524 1.00 12.85 255 LEU A O 1
ATOM 899 N N . THR A 1 114 ? 24.021 56.523 116.200 1.00 11.83 256 THR A N 1
ATOM 900 C CA . THR A 1 114 ? 23.434 57.859 116.243 1.00 15.58 256 THR A CA 1
ATOM 901 C C . THR A 1 114 ? 23.157 58.367 117.657 1.00 11.33 256 THR A C 1
ATOM 902 O O . THR A 1 114 ? 23.457 59.542 117.923 1.00 14.64 256 THR A O 1
ATOM 906 N N . PRO A 1 115 ? 22.622 57.574 118.597 1.00 13.53 257 PRO A N 1
ATOM 907 C CA . PRO A 1 115 ? 22.406 58.105 119.954 1.00 14.52 257 PRO A CA 1
ATOM 908 C C . PRO A 1 115 ? 23.684 58.399 120.727 1.00 19.18 257 PRO A C 1
ATOM 909 O O . PRO A 1 115 ? 23.593 58.986 121.814 1.00 17.57 257 PRO A O 1
ATOM 913 N N . PHE A 1 116 ? 24.860 58.020 120.217 1.00 13.15 258 PHE A N 1
ATOM 914 C CA . PHE A 1 116 ? 26.102 58.132 120.979 1.00 13.12 258 PHE A CA 1
ATOM 915 C C . PHE A 1 116 ? 27.217 58.897 120.281 1.00 18.26 258 PHE A C 1
ATOM 916 O O . PHE A 1 116 ? 28.162 59.316 120.961 1.00 18.91 258 PHE A O 1
ATOM 924 N N . PHE A 1 117 ? 27.151 59.085 118.968 1.00 17.19 259 PHE A N 1
ATOM 925 C CA . PHE A 1 117 ? 28.176 59.772 118.195 1.00 8.36 259 PHE A CA 1
ATOM 926 C C . PHE A 1 117 ? 27.714 61.176 117.831 1.00 8.34 259 PHE A C 1
ATOM 927 O O . PHE A 1 117 ? 26.564 61.373 117.433 1.00 10.01 259 PHE A O 1
ATOM 935 N N . ARG A 1 118 ? 2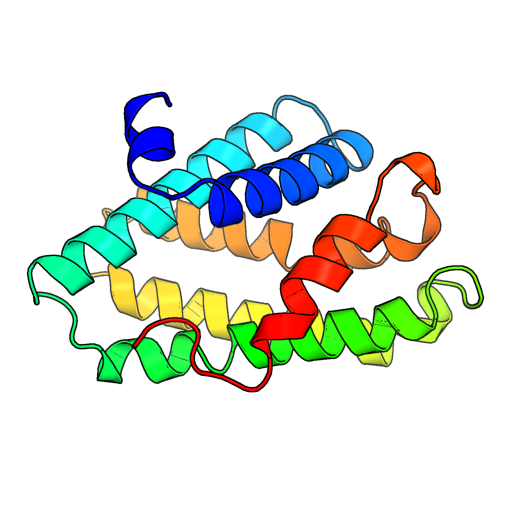8.627 62.147 117.935 1.00 8.78 260 ARG A N 1
ATOM 936 C CA . ARG A 1 118 ? 28.377 63.460 117.362 1.00 10.56 260 ARG A CA 1
ATOM 937 C C . ARG A 1 118 ? 28.245 63.339 115.844 1.00 13.15 260 ARG A C 1
ATOM 938 O O . ARG A 1 118 ? 28.750 62.385 115.245 1.00 8.97 260 ARG A O 1
ATOM 946 N N . PRO A 1 119 ? 27.567 64.296 115.198 1.00 11.72 261 PRO A N 1
ATOM 947 C CA . PRO A 1 119 ? 27.406 64.210 113.735 1.00 11.78 261 PRO A CA 1
ATOM 948 C C . PRO A 1 119 ? 28.719 64.048 112.984 1.00 13.06 261 PRO A C 1
ATOM 949 O O . PRO A 1 119 ? 28.769 63.312 111.991 1.00 13.12 261 PRO A O 1
ATOM 953 N N . HIS A 1 120 ? 29.791 64.702 113.442 1.00 9.09 262 HIS A N 1
ATOM 954 C CA . HIS A 1 120 ? 31.082 64.557 112.777 1.00 12.41 262 HIS A CA 1
ATOM 955 C C . HIS A 1 120 ? 31.561 63.108 112.801 1.00 10.86 262 HIS A C 1
ATOM 956 O O . HIS A 1 120 ? 32.149 62.625 111.826 1.00 11.31 262 HIS A O 1
ATOM 963 N N . ASN A 1 121 ? 31.312 62.395 113.899 1.00 9.81 263 ASN A N 1
ATOM 964 C CA . ASN A 1 121 ? 31.732 61.001 113.983 1.00 10.08 263 ASN A CA 1
ATOM 965 C C . ASN A 1 121 ? 30.793 60.060 113.238 1.00 13.20 263 ASN A C 1
ATOM 966 O O . ASN A 1 121 ? 31.222 58.976 112.814 1.00 12.44 263 ASN A O 1
ATOM 971 N N . ILE A 1 122 ? 29.527 60.444 113.064 1.00 9.92 264 ILE A N 1
ATOM 972 C CA . ILE A 1 122 ? 28.661 59.717 112.140 1.00 13.31 264 ILE A CA 1
ATOM 973 C C . ILE A 1 122 ? 29.197 59.844 110.717 1.00 13.66 264 ILE A C 1
ATOM 974 O O . ILE A 1 122 ? 29.277 58.855 109.969 1.00 10.57 264 ILE A O 1
ATOM 979 N N . GLN A 1 123 ? 29.586 61.063 110.325 1.00 9.88 265 GLN A N 1
ATOM 980 C CA . GLN A 1 123 ? 30.240 61.247 109.034 1.00 13.02 265 GLN A CA 1
ATOM 981 C C . GLN A 1 123 ? 31.519 60.426 108.955 1.00 10.13 265 GLN A C 1
ATOM 982 O O . GLN A 1 123 ? 31.872 59.916 107.88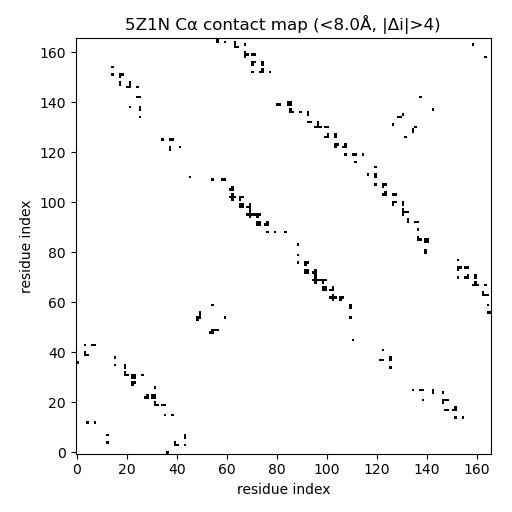7 1.00 10.66 265 GLN A O 1
ATOM 988 N N . LEU A 1 124 ? 32.230 60.296 110.076 1.00 8.39 266 LEU A N 1
ATOM 989 C CA . LEU A 1 124 ? 33.406 59.432 110.104 1.00 14.25 266 LEU A CA 1
ATOM 990 C C . LEU A 1 124 ? 33.032 57.990 109.777 1.00 10.30 266 LEU A C 1
ATOM 991 O O . LEU A 1 124 ? 33.730 57.321 109.003 1.00 9.83 266 LEU A O 1
ATOM 996 N N . ILE A 1 125 ? 31.935 57.494 110.357 1.00 8.00 267 ILE A N 1
ATOM 997 C CA . ILE A 1 125 ? 31.455 56.159 110.002 1.00 12.94 267 ILE A CA 1
ATOM 998 C C . ILE A 1 125 ? 31.223 56.064 108.501 1.00 10.97 267 ILE A C 1
ATOM 999 O O . ILE A 1 125 ? 31.675 55.117 107.839 1.00 8.20 267 ILE A O 1
ATOM 1004 N N . ARG A 1 126 ? 30.522 57.057 107.939 1.00 9.14 268 ARG A N 1
ATOM 1005 C CA . ARG A 1 126 ? 30.196 57.028 106.515 1.00 9.64 268 ARG A CA 1
ATOM 1006 C C . ARG A 1 126 ? 31.453 57.002 105.652 1.00 9.58 268 ARG A C 1
ATOM 1007 O O . ARG A 1 126 ? 31.550 56.215 104.704 1.00 9.66 268 ARG A O 1
ATOM 1015 N N . ASN A 1 127 ? 32.424 57.868 105.956 1.00 8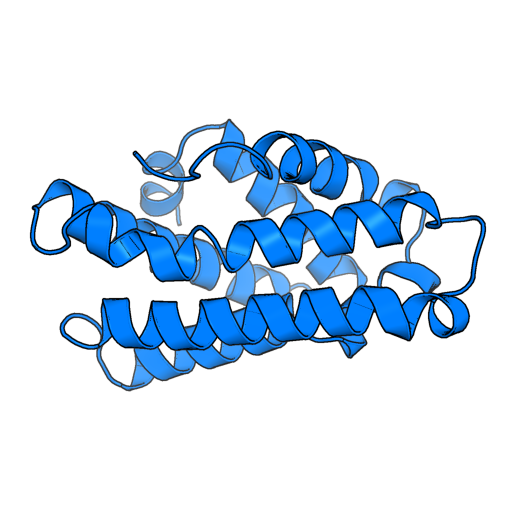.70 269 ASN A N 1
ATOM 1016 C CA . ASN A 1 127 ? 33.640 57.929 105.147 1.00 10.71 269 ASN A CA 1
ATOM 1017 C C . ASN A 1 127 ? 34.442 56.640 105.260 1.00 7.06 269 ASN A C 1
ATOM 1018 O O . ASN A 1 127 ? 34.987 56.146 104.261 1.00 8.63 269 ASN A O 1
ATOM 1023 N N . THR A 1 128 ? 34.524 56.084 106.470 1.00 8.35 270 THR A N 1
ATOM 1024 C CA . THR A 1 128 ? 35.293 54.864 106.674 1.00 10.82 270 THR A CA 1
ATOM 1025 C C . THR A 1 128 ? 34.688 53.703 105.897 1.00 8.26 270 THR A C 1
ATOM 1026 O O . THR A 1 128 ? 35.383 53.028 105.126 1.00 7.25 270 THR A O 1
ATOM 1030 N N . PHE A 1 129 ? 33.384 53.466 106.073 1.00 10.27 271 PHE A N 1
ATOM 1031 C CA . PHE A 1 129 ? 32.733 52.383 105.341 1.00 11.45 271 PHE A CA 1
ATOM 1032 C C . PHE A 1 129 ? 32.740 52.634 103.841 1.00 13.26 271 PHE A C 1
ATOM 1033 O O . PHE A 1 129 ? 32.821 51.686 103.052 1.00 16.49 271 PHE A O 1
ATOM 1041 N N . ALA A 1 130 ? 32.642 53.897 103.426 1.00 12.11 272 ALA A N 1
ATOM 1042 C CA . ALA A 1 130 ? 32.627 54.204 102.003 1.00 9.87 272 ALA A CA 1
ATOM 1043 C C . ALA A 1 130 ? 33.970 53.889 101.365 1.00 13.64 272 ALA A C 1
ATOM 1044 O O . ALA A 1 130 ? 34.026 53.429 100.220 1.00 15.24 272 ALA A O 1
ATOM 1046 N N . PHE A 1 131 ? 35.065 54.126 102.088 1.00 10.05 273 PHE A N 1
ATOM 1047 C CA . PHE A 1 131 ? 36.368 53.745 101.558 1.00 12.22 273 PHE A CA 1
ATOM 1048 C C . PHE A 1 131 ? 36.552 52.233 101.593 1.00 12.17 273 PHE A C 1
ATOM 1049 O O . PHE A 1 131 ? 36.875 51.614 100.573 1.00 13.70 273 PHE A O 1
ATOM 1057 N N . LEU A 1 132 ? 36.347 51.621 102.764 1.00 14.31 274 LEU A N 1
ATOM 1058 C CA . LEU A 1 132 ? 36.622 50.194 102.921 1.00 16.94 274 LEU A CA 1
ATOM 1059 C C . LEU A 1 132 ? 35.683 49.335 102.089 1.00 11.68 274 LEU A C 1
ATOM 1060 O O . LEU A 1 132 ? 36.049 48.219 101.700 1.00 13.64 274 LEU A O 1
ATOM 1065 N N . GLY A 1 133 ? 34.472 49.815 101.828 1.00 10.03 275 GLY A N 1
ATOM 1066 C CA . GLY A 1 133 ? 33.513 49.094 101.023 1.00 7.48 275 GLY A CA 1
ATOM 1067 C C . GLY A 1 133 ? 33.420 49.562 99.590 1.00 9.02 275 GLY A C 1
ATOM 1068 O O . GLY A 1 133 ? 32.484 49.167 98.886 1.00 12.00 275 GLY A O 1
ATOM 1069 N N . SER A 1 134 ? 34.354 50.389 99.132 1.00 10.76 276 SER A N 1
ATOM 1070 C CA . SER A 1 134 ? 34.277 50.938 97.787 1.00 10.03 276 SER A CA 1
ATOM 1071 C C . SER A 1 134 ? 34.562 49.863 96.746 1.00 9.01 276 SER A C 1
ATOM 1072 O O . SER A 1 134 ? 35.529 49.106 96.867 1.00 8.55 276 SER A O 1
ATOM 1075 N N . LEU A 1 135 ? 33.721 49.810 95.711 1.00 7.10 277 LEU A N 1
ATOM 1076 C CA . LEU A 1 135 ? 34.003 48.939 94.576 1.00 11.31 277 LEU A CA 1
ATOM 1077 C C . LEU A 1 135 ? 35.308 49.322 93.885 1.00 10.75 277 LEU A C 1
ATOM 1078 O O . LEU A 1 135 ? 36.007 48.451 93.354 1.00 8.51 277 LEU A O 1
ATOM 1083 N N . ASP A 1 136 ? 35.660 50.612 93.883 1.00 7.53 278 ASP A N 1
ATOM 1084 C CA . ASP A 1 136 ? 36.944 51.022 93.313 1.00 9.79 278 ASP A CA 1
ATOM 1085 C C . ASP A 1 136 ? 38.106 50.439 94.107 1.00 10.77 278 ASP A C 1
ATOM 1086 O O . ASP A 1 136 ? 39.107 49.990 93.528 1.00 11.88 278 ASP A O 1
ATOM 1091 N N . PHE A 1 137 ? 37.992 50.452 95.438 1.00 7.02 279 PHE A N 1
ATOM 1092 C CA . PHE A 1 137 ? 38.998 49.832 96.295 1.00 7.75 279 PHE A CA 1
ATOM 1093 C C . PHE A 1 137 ? 39.145 48.352 95.967 1.00 9.73 279 PHE A C 1
ATOM 1094 O O . PHE A 1 137 ? 40.262 47.846 95.799 1.00 12.39 279 PHE A O 1
ATOM 1102 N N . PHE A 1 138 ? 38.018 47.652 95.825 1.00 10.44 280 PHE A N 1
ATOM 1103 C CA . PHE A 1 138 ? 38.066 46.220 95.550 1.00 6.40 280 PHE A CA 1
ATOM 1104 C C . PHE A 1 138 ? 38.705 45.938 94.194 1.00 13.63 280 PHE A C 1
ATOM 1105 O O . PHE A 1 138 ? 39.584 45.077 94.083 1.00 9.03 280 PHE A O 1
ATOM 1113 N N . THR A 1 139 ? 38.287 46.657 93.145 1.00 8.70 281 THR A N 1
ATOM 1114 C CA . THR A 1 139 ? 38.844 46.391 91.818 1.00 9.98 281 THR A CA 1
ATOM 1115 C C . THR A 1 139 ? 40.342 46.677 91.783 1.00 14.57 281 THR A C 1
ATOM 1116 O O . THR A 1 139 ? 41.125 45.884 91.233 1.00 13.22 281 THR A O 1
ATOM 1120 N N . LYS A 1 140 ? 40.763 47.797 92.381 1.00 12.79 282 LYS A N 1
ATOM 1121 C CA A LYS A 1 140 ? 42.192 48.080 92.474 0.56 13.22 282 LYS A CA 1
ATOM 1122 C CA B LYS A 1 140 ? 42.193 48.076 92.467 0.44 13.22 282 LYS A CA 1
ATOM 1123 C C . LYS A 1 140 ? 42.927 46.957 93.196 1.00 13.68 282 LYS A C 1
ATOM 1124 O O . LYS A 1 140 ? 43.994 46.521 92.759 1.00 15.31 282 LYS A O 1
ATOM 1135 N N . VAL A 1 141 ? 42.363 46.471 94.302 1.00 9.78 283 VAL A N 1
ATOM 1136 C CA . VAL A 1 141 ? 43.007 45.404 95.065 1.00 13.47 283 VAL A CA 1
ATOM 1137 C C . VAL A 1 141 ? 43.138 44.141 94.220 1.00 16.11 283 VAL A C 1
ATOM 1138 O O . VAL A 1 141 ? 44.197 43.502 94.181 1.00 11.44 283 VAL A O 1
ATOM 1142 N N . TRP A 1 142 ? 42.069 43.773 93.513 1.00 10.62 284 TRP A N 1
ATOM 1143 C CA . TRP A 1 142 ? 42.062 42.523 92.769 1.00 14.56 284 TRP A CA 1
ATOM 1144 C C . TRP A 1 142 ? 42.939 42.576 91.526 1.00 17.81 284 TRP A C 1
ATOM 1145 O O . TRP A 1 142 ? 43.320 41.516 91.017 1.00 10.70 284 TRP A O 1
ATOM 1156 N N . ASP A 1 143 ? 43.272 43.768 91.024 1.00 19.94 285 ASP A N 1
ATOM 1157 C CA . ASP A 1 143 ? 44.086 43.856 89.814 1.00 18.79 285 ASP A CA 1
ATOM 1158 C C . ASP A 1 143 ? 45.527 44.294 90.038 1.00 23.47 285 ASP A C 1
ATOM 1159 O O . ASP A 1 143 ? 46.409 43.855 89.297 1.00 24.94 285 ASP A O 1
ATOM 1164 N N . ASP A 1 144 ? 45.797 45.139 91.030 1.00 24.88 286 ASP A N 1
ATOM 1165 C CA . ASP A 1 144 ? 47.049 45.885 91.086 1.00 25.06 286 ASP A CA 1
ATOM 1166 C C . ASP A 1 144 ? 47.905 45.555 92.304 1.00 29.71 286 ASP A C 1
ATOM 1167 O O . ASP A 1 144 ? 48.918 46.228 92.531 1.00 41.25 286 ASP A O 1
ATOM 1172 N N . LEU A 1 145 ? 47.540 44.550 93.090 1.00 23.14 287 LEU A N 1
ATOM 1173 C CA . LEU A 1 145 ? 48.341 44.173 94.246 1.00 34.00 287 LEU A CA 1
ATOM 1174 C C . LEU A 1 145 ? 49.366 43.111 93.871 1.00 35.53 287 LEU A C 1
ATOM 1175 O O . LEU A 1 145 ? 49.144 42.285 92.981 1.00 33.03 287 LEU A O 1
ATOM 1180 N N . GLU A 1 146 ? 50.499 43.142 94.563 1.00 29.16 288 GLU A N 1
ATOM 1181 C CA . GLU A 1 146 ? 51.425 42.027 94.499 1.00 21.31 288 GLU A CA 1
ATOM 1182 C C . GLU A 1 146 ? 50.937 40.905 95.410 1.00 22.11 288 GLU A C 1
ATOM 1183 O O . GLU A 1 146 ? 50.098 41.108 96.292 1.00 26.15 288 GLU A O 1
ATOM 1189 N N . ILE A 1 147 ? 51.474 39.702 95.184 1.00 20.64 289 ILE A N 1
ATOM 1190 C CA . ILE A 1 147 ? 51.156 38.581 96.064 1.00 16.54 289 ILE A CA 1
ATOM 1191 C C . ILE A 1 147 ? 51.687 38.837 97.470 1.00 14.87 289 ILE A C 1
ATOM 1192 O O . ILE A 1 147 ? 51.109 38.361 98.456 1.00 14.55 289 ILE A O 1
ATOM 1197 N N . GLU A 1 148 ? 52.771 39.611 97.594 1.00 12.42 290 GLU A N 1
ATOM 1198 C CA . GLU A 1 148 ? 53.339 39.941 98.898 1.00 19.07 290 GLU A CA 1
ATOM 1199 C C . GLU A 1 148 ? 52.458 40.880 99.714 1.00 19.94 290 GLU A C 1
ATOM 1200 O O . GLU A 1 148 ? 52.732 41.078 100.904 1.00 20.58 290 GLU A O 1
ATOM 1206 N N . ASP A 1 149 ? 51.421 41.466 99.115 1.00 20.61 291 ASP A N 1
ATOM 1207 C CA . ASP A 1 149 ? 50.544 42.376 99.841 1.00 24.48 291 ASP A CA 1
ATOM 1208 C C . ASP A 1 149 ? 49.503 41.650 100.686 1.00 22.74 291 ASP A C 1
ATOM 1209 O O . ASP A 1 149 ? 48.765 42.306 101.429 1.00 23.48 291 ASP A O 1
ATOM 1214 N N . ASP A 1 150 ? 49.424 40.323 100.575 1.00 12.34 292 ASP A N 1
ATOM 1215 C CA . ASP A 1 150 ? 48.793 39.466 101.580 1.00 10.81 292 ASP A CA 1
ATOM 1216 C C . ASP A 1 150 ? 47.291 39.718 101.706 1.00 15.94 292 ASP A C 1
ATOM 1217 O O . ASP A 1 150 ? 46.730 39.702 102.804 1.00 14.01 292 ASP A O 1
ATOM 1222 N N . LEU A 1 151 ? 46.627 39.935 100.569 1.00 11.69 293 LEU A N 1
ATOM 1223 C CA . LEU A 1 151 ? 45.173 39.820 100.545 1.00 10.59 293 LEU A CA 1
ATOM 1224 C C . LEU A 1 151 ? 44.729 38.455 101.060 1.00 19.10 293 LEU A C 1
ATOM 1225 O O . LEU A 1 151 ? 43.661 38.333 101.678 1.00 13.36 293 LEU A O 1
ATOM 1230 N N . PHE A 1 152 ? 45.553 37.423 100.837 1.00 11.46 294 PHE A N 1
ATOM 1231 C CA . PHE A 1 152 ? 45.221 36.079 101.302 1.00 14.20 294 PHE A CA 1
ATOM 1232 C C . PHE A 1 152 ? 45.032 36.034 102.811 1.00 14.10 294 PHE A C 1
ATOM 1233 O O . PHE A 1 152 ? 44.118 35.367 103.305 1.00 14.92 294 PHE A O 1
ATOM 1241 N N . LEU A 1 153 ? 45.897 36.717 103.564 1.00 15.98 295 LEU A N 1
ATOM 1242 C CA . LEU A 1 153 ? 45.771 36.701 105.019 1.00 10.65 295 LEU A CA 1
ATOM 1243 C C . LEU A 1 153 ? 44.458 37.330 105.463 1.00 14.13 295 LEU A C 1
ATOM 1244 O O . LEU A 1 153 ? 43.774 36.810 106.356 1.00 16.58 295 LEU A O 1
ATOM 1249 N N . LEU A 1 154 ? 44.081 38.445 104.836 1.00 12.23 296 LEU A N 1
ATOM 1250 C CA . LEU A 1 154 ? 42.849 39.127 105.210 1.00 15.75 296 LEU A CA 1
ATOM 1251 C C . LEU A 1 154 ? 41.627 38.285 104.870 1.00 15.53 296 LEU A C 1
ATOM 1252 O O . LEU A 1 154 ? 40.766 38.053 105.726 1.00 16.27 296 LEU A O 1
ATOM 1257 N N . ILE A 1 155 ? 41.529 37.820 103.622 1.00 13.42 297 ILE A N 1
ATOM 1258 C CA . ILE A 1 155 ? 40.340 37.071 103.226 1.00 11.60 297 ILE A CA 1
ATOM 1259 C C . ILE A 1 155 ? 40.266 35.750 103.977 1.00 20.69 297 ILE A C 1
ATOM 1260 O O . ILE A 1 155 ? 39.193 35.335 104.428 1.00 15.81 297 ILE A O 1
ATOM 1265 N N . SER A 1 156 ? 41.403 35.071 104.130 1.00 13.63 298 SER A N 1
ATOM 1266 C CA . SER A 1 156 ? 41.416 33.798 104.836 1.00 18.54 298 SER A CA 1
ATOM 1267 C C . SER A 1 156 ? 41.128 33.965 106.321 1.00 20.50 298 SER A C 1
ATOM 1268 O O . SER A 1 156 ? 40.721 32.997 106.971 1.00 29.67 298 SER A O 1
ATOM 1271 N N . ALA A 1 157 ? 41.331 35.163 106.876 1.00 20.27 299 ALA A N 1
ATOM 1272 C CA . ALA A 1 157 ? 40.872 35.398 108.239 1.00 15.57 299 ALA A CA 1
ATOM 1273 C C . ALA A 1 157 ? 39.395 35.771 108.282 1.00 27.32 299 ALA A C 1
ATOM 1274 O O . ALA A 1 157 ? 38.702 35.432 109.247 1.00 25.74 299 ALA A O 1
ATOM 1276 N N . LEU A 1 158 ? 38.895 36.443 107.242 1.00 21.35 300 LEU A N 1
ATOM 1277 C CA . LEU A 1 158 ? 37.509 36.903 107.229 1.00 16.68 300 LEU A CA 1
ATOM 1278 C C . LEU A 1 158 ? 36.526 35.772 106.947 1.00 21.95 300 LEU A C 1
ATOM 1279 O O . LEU A 1 158 ? 35.429 35.745 107.516 1.00 17.82 300 LEU A O 1
ATOM 1284 N N . ASN A 1 159 ? 36.890 34.838 106.067 1.00 23.41 301 ASN A N 1
ATOM 1285 C CA . ASN A 1 159 ? 35.941 33.833 105.605 1.00 19.45 301 ASN A CA 1
ATOM 1286 C C . ASN A 1 159 ? 35.660 32.754 106.641 1.00 20.00 301 ASN A C 1
ATOM 1287 O O . ASN A 1 159 ? 34.791 31.908 106.409 1.00 23.11 301 ASN A O 1
ATOM 1292 N N . LYS A 1 160 ? 36.372 32.757 107.768 1.00 21.55 302 LYS A N 1
ATOM 1293 C CA . LYS A 1 160 ? 36.040 31.834 108.844 1.00 20.86 302 LYS A CA 1
ATOM 1294 C C . LYS A 1 160 ? 34.785 32.26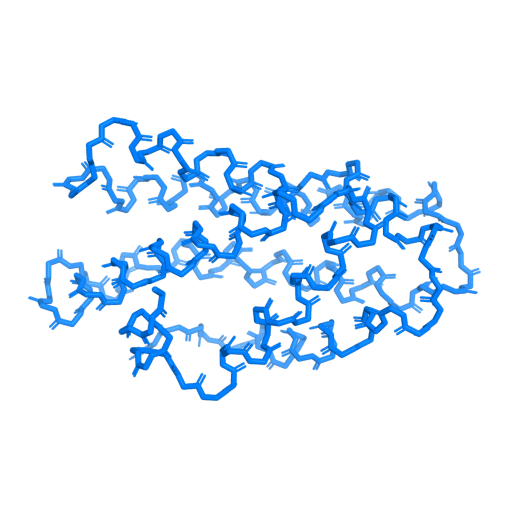3 109.588 1.00 19.93 302 LYS A C 1
ATOM 1295 O O . LYS A 1 160 ? 34.162 31.434 110.261 1.00 13.82 302 LYS A O 1
ATOM 1301 N N . TYR A 1 161 ? 34.391 33.529 109.461 1.00 21.05 303 TYR A N 1
ATOM 1302 C CA . TYR A 1 161 ? 33.345 34.118 110.285 1.00 25.55 303 TYR A CA 1
ATOM 1303 C C . TYR A 1 161 ? 32.009 34.273 109.567 1.00 25.78 303 TYR A C 1
ATOM 1304 O O . TYR A 1 161 ? 31.073 34.823 110.155 1.00 31.91 303 TYR A O 1
ATOM 1313 N N . THR A 1 162 ? 31.885 33.793 108.328 1.00 16.16 304 THR A N 1
ATOM 1314 C CA . THR A 1 162 ? 30.691 34.088 107.543 1.00 16.17 304 THR A CA 1
ATOM 1315 C C . THR A 1 162 ? 29.451 33.342 108.030 1.00 17.37 304 THR A C 1
ATOM 1316 O O . THR A 1 162 ? 28.332 33.809 107.789 1.00 14.19 304 THR A O 1
ATOM 1320 N N . GLN A 1 163 ? 29.613 32.206 108.707 1.00 14.74 305 GLN A N 1
ATOM 1321 C CA . GLN A 1 163 ? 28.475 31.363 109.056 1.00 19.34 305 GLN A CA 1
ATOM 1322 C C . GLN A 1 163 ? 28.051 31.476 110.513 1.00 27.06 305 GLN A C 1
ATOM 1323 O O . GLN A 1 163 ? 27.018 30.909 110.883 1.00 26.84 305 GLN A O 1
ATOM 1329 N N . ILE A 1 164 ? 28.810 32.184 111.343 1.00 18.76 306 ILE A N 1
ATOM 1330 C CA . ILE A 1 164 ? 28.518 32.325 112.763 1.00 20.35 306 ILE A CA 1
ATOM 1331 C C . ILE A 1 164 ? 28.395 33.808 113.081 1.00 29.57 306 ILE A C 1
ATOM 1332 O O . ILE A 1 164 ? 29.117 34.631 112.507 1.00 23.20 306 ILE A O 1
ATOM 1337 N N . GLU A 1 165 ? 27.468 34.146 113.980 1.00 24.63 307 GLU A N 1
ATOM 1338 C CA . GLU A 1 165 ? 27.298 35.529 114.413 1.00 35.38 307 GLU A CA 1
ATOM 1339 C C . GLU A 1 165 ? 28.624 36.115 114.880 1.00 27.55 307 GLU A C 1
ATOM 1340 O O . GLU A 1 165 ? 29.373 35.478 115.627 1.00 26.75 307 GLU A O 1
ATOM 1346 N N . LEU A 1 166 ? 28.910 37.339 114.433 1.00 22.04 308 LEU A N 1
ATOM 1347 C CA . LEU A 1 166 ? 30.188 37.963 114.758 1.00 27.06 308 LEU A CA 1
ATOM 1348 C C . LEU A 1 166 ? 30.269 38.334 116.234 1.00 31.89 308 LEU A C 1
ATOM 1349 O O . LEU A 1 166 ? 31.322 38.171 116.862 1.00 37.61 308 LEU A O 1
ATOM 1354 N N . ILE A 1 167 ? 29.178 38.845 116.802 1.00 32.10 309 ILE A N 1
ATOM 1355 C CA . ILE A 1 167 ? 29.115 39.212 118.213 1.00 43.36 309 ILE A CA 1
ATOM 1356 C C . ILE A 1 167 ? 27.912 38.517 118.835 1.00 50.61 309 ILE A C 1
ATOM 1357 O O . ILE A 1 167 ? 26.799 38.596 118.302 1.00 34.38 309 ILE A O 1
ATOM 1362 N N . TYR A 1 168 ? 28.133 37.846 119.961 1.00 52.76 310 TYR A N 1
ATOM 1363 C CA . TYR A 1 168 ? 27.066 37.111 120.629 1.00 54.67 310 TYR A CA 1
ATOM 1364 C C . TYR A 1 168 ? 27.263 37.098 122.141 1.00 68.04 310 TYR A C 1
ATOM 1365 O O . TYR A 1 168 ? 26.428 36.574 122.880 1.00 69.84 310 TYR A O 1
#

Foldseek 3Di:
DVVLVVVDDPLVVVLLVLVLLLVCVLDHNVVSVLLSVLVSVLVVVVVVCCVVVVDDPVLCVQLQLLQLQLLVLLLVLVVCQPPDALVVSLVSLVSSLVSLVSNLVSSLVVCVVPDDVVSNVSSVVSSCCSSPSVSVNCSSHPDDVVSPPVVNSVSSNVPNPDGPTD

B-factor: mean 18.95, std 10.59, range [3.81, 72.88]

Secondary structure (DSSP, 8-state):
-HHHHHTS-HHHHHHHHHHHHHHHHHS-HHHHHHHHHHHHHHHHHHHHHHHTTSS-HHHHHHHHHHHHHHHHHHHHHHHTBTTB-GGGGHHHHHHHHHHHHHHHHHHHHHHTTTS-HHHHHHHHHHHHHHT-HHHHHHHHHH--GGG-HHHHHHHHTTSTTS-S--

InterPro domains:
  IPR001849 Pleckstrin homology domain [PF00169] (17-102)
  IPR001849 Pleckstrin homology domain [PS50003] (7-104)
  IPR001849 Pleckstrin homology domain [SM00233] (8-106)
  IPR008477 Tumor necrosis factor alpha-induced protein 8-like [PF05527] (123-306)
  IPR011993 PH-like domain superfamily [G3DSA:2.30.29.30] (5-108)
  IPR038355 Tumor necrosis factor alpha-induced protein 8-like superfamily [G3DSA:1.20.1440.160] (123-306)

Solvent-accessible surface area: 9513 Å² total; per-residue (Å²): 92,89,32,54,77,163,115,9,96,123,91,18,99,115,35,15,35,16,27,48,69,3,1,66,118,28,49,78,117,137,62,0,70,73,2,13,104,3,26,2,65,12,59,27,56,16,63,118,34,21,108,64,165,56,8,126,76,56,72,12,30,127,10,11,145,5,40,41,74,0,32,48,26,13,44,122,0,39,161,61,43,70,108,98,123,2,78,94,2,61,100,33,0,94,116,0,23,88,13,16,93,73,0,10,96,30,6,31,90,21,0,80,99,56,16,152,113,110,14,19,80,20,0,106,80,2,32,47,48,36,6,29,51,112,24,10,38,90,4,11,56,80,25,111,132,129,11,40,6,118,85,18,3,23,30,20,43,139,69,23,172,88,102,44,59,177

Radius of gyration: 15.46 Å; Cα contacts (8 Å, |Δi|>4): 165; chains: 1; bounding box: 34×33×44 Å

Sequence (166 aa):
LSGLKKLIPEEGRELIGSVKKIIKRVSNEEEKANEMEKNILKILIKVFFYIDSKAIQIGDLAKVDRRALRDGFNHLDRAFRYYGVKKAADLVVILEKASTALKEAEQETVTLLTPFFRPHNIQLIRNTFAFLGSLDFFTKKVWDDLEIEDDLFLLISALNKYTQIELIY

GO terms:
  GO:0005829 cytosol (C, IDA)
  GO:0031683 G-protein beta/gamma-subunit complex binding (F, IDA)
  GO:0032795 heterotrimeric G-protein binding (F, IDA)
  GO:0043327 chemotaxis to cAMP (P, IMP)
  GO:0061951 establishment of protein localization to plasma membrane (P, IMP)
  GO:0051020 GTPase binding (F, IPI)
  GO:0005515 protein binding (F, IPI)

Organism: Dictyostelium discoideum (NCBI:txid44689)